Protein 1V05 (pdb70)

Solvent-accessible surface area: 5779 Å² total; per-residue (Å²): 119,176,44,59,56,3,66,100,4,89,24,194,23,107,1,22,70,78,0,75,62,79,96,167,9,36,5,54,0,35,0,39,145,1,19,100,59,122,23,104,30,32,22,109,18,93,163,33,101,25,101,108,68,123,60,95,86,112,31,108,123,41,34,41,0,18,1,22,2,119,51,132,29,88,4,59,0,67,0,69,5,9,142,109,53,2,70,52,17,83,26,156,0,108,1,64

Foldseek 3Di:
DADFALQPKDKDDDLLAEAEAPDKGKIKIQRLPTHDFDKDKAKDDPPFGWDDWDWDDPPSRIIMIITHDHDFDKMWMFIDGHNHTHPCPRGIYGHD

Secondary structure (DSSP, 8-state):
--SB-GGG-EEESGGGTB--TTS-EEEEEE-TTSBS--EEEEEE-SSS--SEEEEEE-STTEEEEEEE-SS-EEEEEEEEETTEEPTTPSEEEEE-

Nearest PDB structures (foldseek):
  1v05-assembly1_A-2  TM=1.011E+00  e=9.852E-21  Homo sapiens
  8pa0-assembly2_A  TM=9.622E-01  e=3.989E-18  Homo sapiens
  3cnk-assembly1_B  TM=9.911E-01  e=1.825E-14  Homo sapiens
  3rgh-assembly2_B  TM=9.440E-01  e=2.805E-10  Homo sapiens
  2dia-assembly1_A  TM=9.187E-01  e=4.747E-09  Homo sapiens

Organism: Homo sapiens (NCBI:txid9606)

InterPro domains:
  IPR001298 Filamin/ABP280 repeat [SM00557] (274-371)
  IPR001298 Filamin/ABP280 repeat [SM00557] (374-471)
  IPR001298 Filamin/ABP280 repeat [SM00557] (473-568)
  IPR001298 Filamin/ABP280 repeat [SM00557] (570-661)
  IPR001298 Filamin/ABP280 repeat [SM00557] (666-761)
  IPR001298 Filamin/ABP280 repeat [SM00557] (763-864)
  IPR001298 Filamin/ABP280 repeat [SM00557] (866-963)
  IPR001298 Filamin/ABP280 repeat [SM00557] (965-1059)
  IPR001298 Filamin/ABP280 repeat [SM00557] (1061-1152)
  IPR001298 Filamin/ABP280 repeat [SM00557] (1154-1247)
  IPR001298 Filamin/ABP280 repeat [SM00557] (1249-1347)
  IPR001298 Filamin/ABP280 repeat [SM00557] (1349-1440)
  IPR001298 Filamin/ABP280 repeat [SM00557] (1442-1536)
  IPR001298 Filamin/ABP280 repeat [SM00557] (1538-1633)
  IPR001298 Filamin/ABP280 repeat [SM00557] (1635-1737)
  IPR001298 Filamin/ABP280 repeat [SM00557] (1776-1857)
  IPR001298 Filamin/ABP280 repeat [SM00557] (1858-1949)
  IPR001298 Filamin/ABP280 repeat [SM00557] (1950-2036)
  IPR001298 Filamin/ABP280 repeat [SM00557] (2040-2131)
  IPR001298 Filamin/ABP280 repeat [SM00557] (2216-2309)

Structure (mmCIF, N/CA/C/O backbone):
data_1V05
#
_entry.id   1V05
#
_cell.length_a   48.099
_cell.length_b   48.099
_cell.length_c   117.485
_cell.angle_alpha   90.00
_cell.angle_beta   90.00
_cell.angle_gamma   120.00
#
_symmetry.space_group_name_H-M   'P 61 2 2'
#
loop_
_entity.id
_entity.type
_entity.pdbx_description
1 polymer 'FILAMIN C'
2 water water
#
loop_
_atom_site.group_PDB
_atom_site.id
_atom_site.type_symbol
_atom_site.label_atom_id
_atom_site.label_alt_id
_atom_site.label_comp_id
_atom_site.label_asym_id
_atom_site.label_entity_id
_atom_site.label_seq_id
_atom_site.pdbx_PDB_ins_code
_atom_site.Cartn_x
_atom_si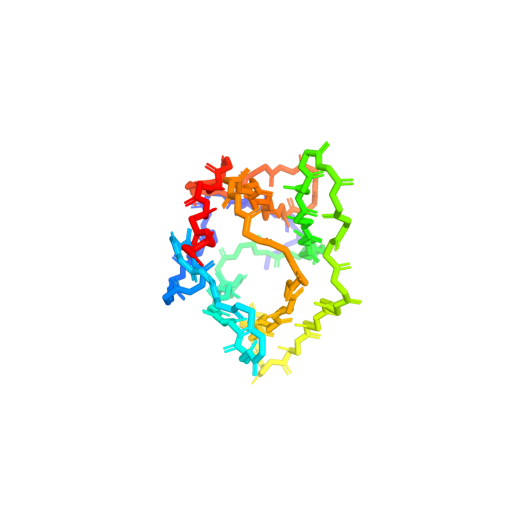te.Cartn_y
_atom_site.Cartn_z
_atom_site.occupancy
_atom_site.B_iso_or_equiv
_atom_site.auth_seq_id
_atom_site.auth_comp_id
_atom_site.auth_asym_id
_atom_site.auth_atom_id
_atom_site.pdbx_PDB_model_num
ATOM 1 N N . ALA A 1 1 ? 44.177 25.555 -11.682 1.00 17.57 -3 ALA A N 1
ATOM 2 C CA . ALA A 1 1 ? 45.580 26.021 -11.577 1.00 17.39 -3 ALA A CA 1
ATOM 3 C C . ALA A 1 1 ? 46.353 25.195 -10.547 1.00 17.39 -3 ALA A C 1
ATOM 4 O O . ALA A 1 1 ? 45.810 24.842 -9.510 1.00 17.64 -3 ALA A O 1
ATOM 6 N N . MET A 1 2 ? 47.620 24.899 -10.849 1.00 16.63 -2 MET A N 1
ATOM 7 C CA . MET A 1 2 ? 48.497 24.095 -9.983 1.00 17.98 -2 MET A CA 1
ATOM 8 C C . MET A 1 2 ? 48.601 24.559 -8.527 1.00 18.86 -2 MET A C 1
ATOM 9 O O . MET A 1 2 ? 48.466 23.774 -7.586 1.00 20.43 -2 MET A O 1
ATOM 14 N N . GLY A 1 3 ? 48.857 25.831 -8.332 1.00 18.24 -1 GLY A N 1
ATOM 15 C CA . GLY A 1 3 ? 49.088 26.324 -6.989 1.00 15.24 -1 GLY A CA 1
ATOM 16 C C . GLY A 1 3 ? 47.809 26.731 -6.292 1.00 15.43 -1 GLY A C 1
ATOM 17 O O . GLY A 1 3 ? 46.773 26.095 -6.439 1.00 16.18 -1 GLY A O 1
ATOM 18 N N . SER A 1 4 ? 47.986 27.800 -5.482 1.00 14.88 2633 SER A N 1
ATOM 19 C CA . SER A 1 4 ? 46.761 28.258 -4.820 1.00 17.30 2633 SER A CA 1
ATOM 20 C C . SER A 1 4 ? 46.889 29.723 -4.462 1.00 17.20 2633 SER A C 1
ATOM 21 O O . SER A 1 4 ? 47.989 30.292 -4.410 1.00 17.67 2633 SER A O 1
ATOM 24 N N . ASP A 1 5 ? 45.748 30.334 -4.187 1.00 16.51 2634 ASP A N 1
ATOM 25 C CA . ASP A 1 5 ? 45.707 31.761 -3.940 1.00 15.78 2634 ASP A CA 1
ATOM 26 C C . ASP A 1 5 ? 44.540 32.067 -3.019 1.00 14.38 2634 ASP A C 1
ATOM 27 O O . ASP A 1 5 ? 43.402 32.227 -3.455 1.00 14.14 2634 ASP A O 1
ATOM 32 N N . ALA A 1 6 ? 44.850 32.133 -1.735 1.00 14.16 2635 ALA A N 1
ATOM 33 C CA . ALA A 1 6 ? 43.825 32.336 -0.717 1.00 13.39 2635 ALA A CA 1
ATOM 34 C C . ALA A 1 6 ? 43.052 33.630 -0.920 1.00 13.69 2635 ALA A C 1
ATOM 35 O O . ALA A 1 6 ? 41.899 33.727 -0.495 1.00 12.62 2635 ALA A O 1
ATOM 37 N N . SER A 1 7 ? 43.669 34.631 -1.531 1.00 14.36 2636 SER A N 1
ATOM 38 C CA . SER A 1 7 ? 43.032 35.933 -1.713 1.00 13.89 2636 SER A CA 1
ATOM 39 C C . SER A 1 7 ? 41.831 35.886 -2.644 1.00 13.16 2636 SER A C 1
ATOM 40 O O . SER A 1 7 ? 41.036 36.831 -2.719 1.00 13.19 2636 SER A O 1
ATOM 43 N N . LYS A 1 8 ? 41.667 34.767 -3.336 1.00 12.47 2637 LYS A N 1
ATOM 44 C CA . LYS A 1 8 ? 40.553 34.615 -4.254 1.00 12.46 2637 LYS A CA 1
ATOM 45 C C . LYS A 1 8 ? 39.385 33.870 -3.650 1.00 11.85 2637 LYS A C 1
ATOM 46 O O . LYS A 1 8 ? 38.352 33.714 -4.300 1.00 13.87 2637 LYS A O 1
ATOM 52 N N . VAL A 1 9 ? 39.529 33.449 -2.404 1.00 11.78 2638 VAL A N 1
ATOM 53 C CA . VAL A 1 9 ? 38.431 32.768 -1.726 1.00 11.43 2638 VAL A CA 1
ATOM 54 C C . VAL A 1 9 ? 37.388 33.791 -1.305 1.00 11.89 2638 VAL A C 1
ATOM 55 O O . VAL A 1 9 ? 37.717 34.862 -0.828 1.00 11.69 2638 VAL A O 1
ATOM 59 N N . VAL A 1 10 ? 36.130 33.480 -1.562 1.00 10.09 2639 VAL A N 1
ATOM 60 C CA . VAL A 1 10 ? 35.009 34.332 -1.213 1.00 11.72 2639 VAL A CA 1
ATOM 61 C C . VAL A 1 10 ? 34.181 33.648 -0.137 1.00 10.91 2639 VAL A C 1
ATOM 62 O O . VAL A 1 10 ? 33.737 32.529 -0.330 1.00 10.56 2639 VAL A O 1
ATOM 66 N N . THR A 1 11 ? 33.956 34.317 0.985 1.00 9.59 2640 THR A N 1
ATOM 67 C CA . THR A 1 11 ? 33.255 33.699 2.111 1.00 9.39 2640 THR A CA 1
ATOM 68 C C . THR A 1 11 ? 32.064 34.588 2.443 1.00 10.49 2640 THR A C 1
ATOM 69 O O . THR A 1 11 ? 32.238 35.806 2.553 1.00 12.52 2640 THR A O 1
ATOM 73 N N . ARG A 1 12 ? 30.877 34.009 2.604 1.00 8.22 2641 ARG A N 1
ATOM 74 C CA . ARG A 1 12 ? 29.677 34.798 2.893 1.00 8.46 2641 ARG A CA 1
ATOM 75 C C . ARG A 1 12 ? 28.661 33.940 3.629 1.00 8.65 2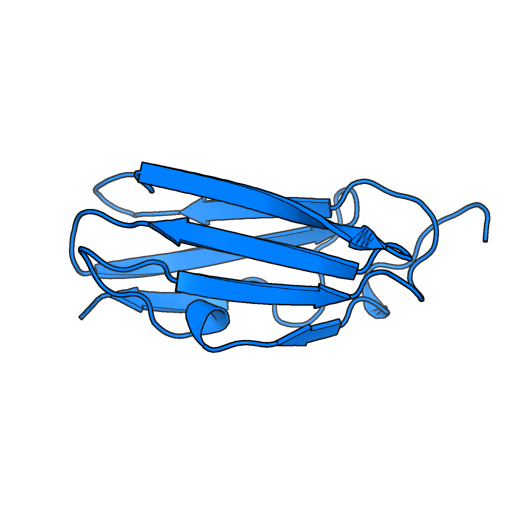641 ARG A C 1
ATOM 76 O O . ARG A 1 12 ? 28.475 32.774 3.321 1.00 9.48 2641 ARG A O 1
ATOM 84 N N . GLY A 1 13 ? 27.980 34.533 4.598 1.00 8.47 2642 GLY A N 1
ATOM 85 C CA . GLY A 1 13 ? 26.817 33.939 5.225 1.00 7.74 2642 GLY A CA 1
ATOM 86 C C . GLY A 1 13 ? 26.632 34.408 6.657 1.00 8.69 2642 GLY A C 1
ATOM 87 O O . GLY A 1 13 ? 27.530 34.986 7.246 1.00 8.72 2642 GLY A O 1
ATOM 88 N N . PRO A 1 14 ? 25.477 34.148 7.228 1.00 8.22 2643 PRO A N 1
ATOM 89 C CA . PRO A 1 14 ? 25.180 34.682 8.555 1.00 8.81 2643 PRO A CA 1
ATOM 90 C C . PRO A 1 14 ? 26.121 34.202 9.665 1.00 7.74 2643 PRO A C 1
ATOM 91 O O . PRO A 1 14 ? 26.415 34.952 10.603 1.00 8.30 2643 PRO A O 1
ATOM 95 N N . GLY A 1 15 ? 26.579 32.968 9.533 1.00 7.93 2644 GLY A N 1
ATOM 96 C CA . GLY A 1 15 ? 27.467 32.352 10.504 1.00 7.60 2644 GLY A CA 1
ATOM 97 C C . GLY A 1 15 ? 28.844 32.979 10.590 1.00 8.73 2644 GLY A C 1
ATOM 98 O O . GLY A 1 15 ? 29.610 32.623 11.476 1.00 8.95 2644 GLY A O 1
ATOM 99 N N . LEU A 1 16 ? 29.175 33.884 9.679 1.00 7.90 2645 LEU A N 1
ATOM 100 C CA . LEU A 1 16 ? 30.401 34.652 9.777 1.00 8.40 2645 LEU A CA 1
ATOM 101 C C . LEU A 1 16 ? 30.341 35.706 10.871 1.00 9.44 2645 LEU A C 1
ATOM 102 O O . LEU A 1 16 ? 31.388 36.209 11.256 1.00 10.49 2645 LEU A O 1
ATOM 107 N N . SER A 1 17 ? 29.163 36.083 11.351 1.00 9.08 2646 SER A N 1
ATOM 108 C CA . SER A 1 17 ? 29.055 37.176 12.315 1.00 9.38 2646 SER A CA 1
ATOM 109 C C . SER A 1 17 ? 28.210 36.858 13.532 1.00 8.51 2646 SER A C 1
ATOM 110 O O . SER A 1 17 ? 28.354 37.490 14.566 1.00 10.15 2646 SER A O 1
ATOM 113 N N . GLN A 1 18 ? 27.347 35.859 13.450 1.00 9.61 2647 GLN A N 1
ATOM 114 C CA . GLN A 1 18 ? 26.488 35.502 14.558 1.00 9.95 2647 GLN A CA 1
ATOM 115 C C . GLN A 1 18 ? 26.187 34.013 14.552 1.00 10.21 2647 GLN A C 1
ATOM 116 O O . GLN A 1 18 ? 26.030 33.389 13.490 1.00 10.57 2647 GLN A O 1
ATOM 122 N N . ALA A 1 19 ? 26.120 33.443 15.731 1.00 9.77 2648 ALA A N 1
ATOM 123 C CA . ALA A 1 19 ? 25.717 32.060 15.867 1.00 8.62 2648 ALA A CA 1
ATOM 124 C C . ALA A 1 19 ? 24.843 31.912 17.099 1.00 9.67 2648 ALA A C 1
ATOM 125 O O . ALA A 1 19 ? 24.971 32.681 18.068 1.00 12.15 2648 ALA A O 1
ATOM 127 N N . PHE A 1 20 ? 23.930 30.954 17.054 1.00 9.06 2649 PHE A N 1
ATOM 128 C CA . PHE A 1 20 ? 22.992 30.735 18.134 1.00 10.02 2649 PHE A CA 1
ATOM 129 C C . PHE A 1 20 ? 23.144 29.362 18.735 1.00 9.87 2649 PHE A C 1
ATOM 130 O O . PHE A 1 20 ? 23.259 28.372 18.009 1.00 10.00 2649 PHE A O 1
ATOM 138 N N . VAL A 1 21 ? 23.113 29.311 20.059 1.00 10.49 2650 VAL A N 1
ATOM 139 C CA . VAL A 1 21 ? 23.025 28.047 20.764 1.00 9.94 2650 VAL A CA 1
ATOM 140 C C . VAL A 1 21 ? 21.745 27.346 20.302 1.00 12.58 2650 VAL A C 1
ATOM 141 O O . VAL A 1 21 ? 20.707 27.980 20.177 1.00 14.16 2650 VAL A O 1
ATOM 145 N N . GLY A 1 22 ? 21.847 26.060 19.958 1.00 13.42 2651 GLY A N 1
ATOM 146 C CA . GLY A 1 22 ? 20.686 25.269 19.565 1.00 15.46 2651 GLY A CA 1
ATOM 147 C C . GLY A 1 22 ? 20.332 25.302 18.086 1.00 16.18 2651 GLY A C 1
ATOM 148 O O . GLY A 1 22 ? 19.353 24.690 17.652 1.00 19.37 2651 GLY A O 1
ATOM 149 N N . GLN A 1 23 ? 21.083 26.050 17.297 1.00 13.91 2652 GLN A N 1
ATOM 150 C CA . GLN A 1 23 ? 20.803 26.165 15.877 1.00 13.78 2652 GLN A CA 1
ATOM 151 C C . GLN A 1 23 ? 22.020 25.771 15.067 1.00 11.96 2652 GLN A C 1
ATOM 152 O O . GLN A 1 23 ? 23.167 25.802 15.543 1.00 11.48 2652 GLN A O 1
ATOM 158 N N . LYS A 1 24 ? 21.767 25.463 13.818 1.00 10.39 2653 LYS A N 1
ATOM 159 C CA . LYS A 1 24 ? 22.819 25.342 12.839 1.00 10.87 2653 LYS A CA 1
ATOM 160 C C . LYS A 1 24 ? 23.201 26.725 12.351 1.00 11.01 2653 LYS A C 1
ATOM 161 O O . LYS A 1 24 ? 22.343 27.514 11.959 1.00 11.84 2653 LYS A O 1
ATOM 167 N N . ASN A 1 25 ? 24.493 27.000 12.315 1.00 9.06 2654 ASN A N 1
ATOM 168 C CA . ASN A 1 25 ? 25.017 28.285 11.882 1.00 7.91 2654 ASN A CA 1
ATOM 169 C C . ASN A 1 25 ? 25.899 28.029 10.683 1.00 8.60 2654 ASN A C 1
ATOM 170 O O . ASN A 1 25 ? 26.752 27.169 10.748 1.00 9.64 2654 ASN A O 1
ATOM 175 N N . SER A 1 26 ? 25.738 28.795 9.619 1.00 8.00 2655 SER A N 1
ATOM 176 C CA . SER A 1 26 ? 26.299 28.418 8.339 1.00 8.54 2655 SER A CA 1
ATOM 177 C C . SER A 1 26 ? 26.842 29.565 7.530 1.00 7.42 2655 SER A C 1
ATOM 178 O O . SER A 1 26 ? 26.478 30.735 7.715 1.00 8.43 2655 SER A O 1
ATOM 181 N N . PHE A 1 27 ? 27.709 29.229 6.591 1.00 7.06 2656 PHE A N 1
ATOM 182 C CA . PHE A 1 27 ? 28.213 30.125 5.601 1.00 8.56 2656 PHE A CA 1
ATOM 183 C C . PHE A 1 27 ? 28.797 29.320 4.466 1.00 8.15 2656 PHE A C 1
ATOM 184 O O . PHE A 1 27 ? 29.008 28.094 4.584 1.00 8.00 2656 PHE A O 1
ATOM 192 N N . THR A 1 28 ? 29.027 29.990 3.354 1.00 8.25 2657 THR A N 1
ATOM 193 C CA . THR A 1 28 ? 29.621 29.390 2.176 1.00 8.37 2657 THR A CA 1
ATOM 194 C C . THR A 1 28 ? 31.037 29.875 1.986 1.00 9.26 2657 THR A C 1
ATOM 195 O O . THR A 1 28 ? 31.332 31.042 2.193 1.00 9.83 2657 THR A O 1
ATOM 199 N N . VAL A 1 29 ? 31.941 28.955 1.658 1.00 8.41 2658 VAL A N 1
ATOM 200 C CA . VAL A 1 29 ? 33.31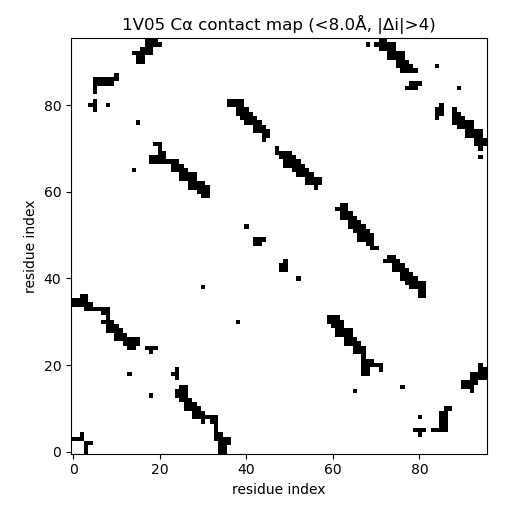5 29.294 1.327 1.00 9.46 2658 VAL A CA 1
ATOM 201 C C . VAL A 1 29 ? 33.565 28.877 -0.111 1.00 9.94 2658 VAL A C 1
ATOM 202 O O . VAL A 1 29 ? 33.654 27.684 -0.408 1.00 11.09 2658 VAL A O 1
ATOM 206 N N . ASP A 1 30 ? 33.655 2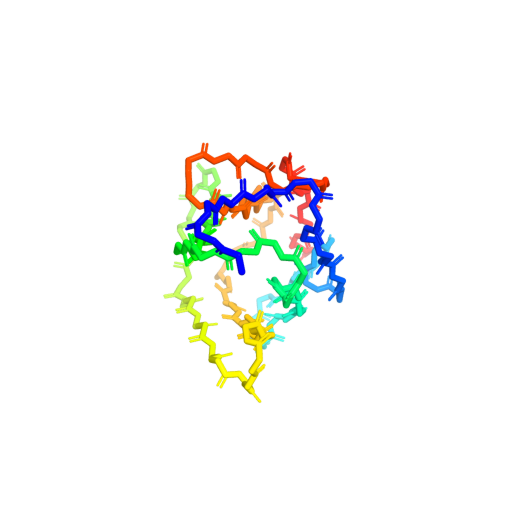9.855 -1.003 1.00 9.61 2659 ASP A N 1
ATOM 207 C CA . ASP A 1 30 ? 33.799 29.595 -2.423 1.00 10.24 2659 ASP A CA 1
ATOM 208 C C . ASP A 1 30 ? 35.273 29.674 -2.768 1.00 9.70 2659 ASP A C 1
ATOM 209 O O . ASP A 1 30 ? 35.874 30.742 -2.783 1.00 10.15 2659 ASP A O 1
ATOM 214 N N . CYS A 1 31 ? 35.865 28.511 -2.988 1.00 10.52 2660 CYS A N 1
ATOM 215 C CA . CYS A 1 31 ? 37.268 28.394 -3.309 1.00 10.58 2660 CYS A CA 1
ATOM 216 C C . CYS A 1 31 ? 37.461 28.068 -4.786 1.00 11.07 2660 CYS A C 1
ATOM 217 O O . CYS A 1 31 ? 38.553 27.708 -5.182 1.00 11.60 2660 CYS A O 1
ATOM 220 N N . SER A 1 32 ? 36.422 28.253 -5.597 1.00 11.74 2661 SER A N 1
ATOM 221 C CA . SER A 1 32 ? 36.464 27.836 -7.002 1.00 12.02 2661 SER A CA 1
ATOM 222 C C . SER A 1 32 ? 37.527 28.547 -7.821 1.00 12.70 2661 SER A C 1
ATOM 223 O O . SER A 1 32 ? 37.997 28.004 -8.827 1.00 13.18 2661 SER A O 1
ATOM 226 N N . LYS A 1 33 ? 37.891 29.758 -7.404 1.00 12.83 2662 LYS A N 1
ATOM 227 C CA . LYS A 1 33 ? 38.881 30.570 -8.129 1.00 14.98 2662 LYS A CA 1
ATOM 228 C C . LYS A 1 33 ? 40.267 30.576 -7.482 1.00 14.42 2662 LYS A C 1
ATOM 229 O O . LYS A 1 33 ? 41.121 31.388 -7.864 1.00 15.72 2662 LYS A O 1
ATOM 235 N N . ALA A 1 34 ? 40.499 29.717 -6.492 1.00 12.43 2663 ALA A N 1
ATOM 236 C CA . ALA A 1 34 ? 41.672 29.823 -5.645 1.00 13.18 2663 ALA A CA 1
ATOM 237 C C . ALA A 1 34 ? 42.713 28.736 -5.839 1.00 14.96 2663 ALA A C 1
ATOM 238 O O . ALA A 1 34 ? 43.664 28.653 -5.073 1.00 15.37 2663 ALA A O 1
ATOM 240 N N . GLY A 1 35 ? 42.538 27.898 -6.859 1.00 15.37 2664 GLY A N 1
ATOM 241 C CA . GLY A 1 35 ? 43.486 26.824 -7.134 1.00 16.57 2664 GLY A CA 1
ATOM 242 C C . GLY A 1 35 ? 43.236 25.564 -6.341 1.00 15.56 2664 GLY A C 1
ATOM 243 O O . GLY A 1 35 ? 42.098 25.202 -6.073 1.00 18.39 2664 GLY A O 1
ATOM 244 N N . THR A 1 36 ? 44.293 24.879 -5.937 1.00 15.93 2665 THR A N 1
ATOM 245 C CA . THR A 1 36 ? 44.166 23.585 -5.296 1.00 15.95 2665 THR A CA 1
ATOM 246 C C . THR A 1 36 ? 44.778 23.601 -3.915 1.00 16.59 2665 THR A C 1
ATOM 247 O O . THR A 1 36 ? 45.960 23.826 -3.757 1.00 16.35 2665 THR A O 1
ATOM 251 N N . ASN A 1 37 ? 43.959 23.398 -2.903 1.00 14.53 2666 ASN A N 1
ATOM 252 C CA . ASN A 1 37 ? 44.436 23.322 -1.549 1.00 15.64 2666 ASN A CA 1
ATOM 253 C C . ASN A 1 37 ? 43.342 22.746 -0.677 1.00 14.68 2666 ASN A C 1
ATOM 254 O O . ASN A 1 37 ? 42.296 22.341 -1.199 1.00 17.35 2666 ASN A O 1
ATOM 259 N N . MET A 1 38 ? 43.617 22.682 0.616 1.00 15.64 2667 MET A N 1
ATOM 260 C CA . MET A 1 38 ? 42.638 22.279 1.618 1.00 16.07 2667 MET A CA 1
ATOM 261 C C . MET A 1 38 ? 42.026 23.538 2.210 1.00 15.42 2667 MET A C 1
ATOM 262 O O . MET A 1 38 ? 42.720 24.513 2.503 1.00 16.35 2667 MET A O 1
ATOM 267 N N . MET A 1 39 ? 40.716 23.508 2.383 1.00 14.00 2668 MET A N 1
ATOM 268 C CA . MET A 1 39 ? 40.044 24.551 3.133 1.00 13.22 2668 MET A CA 1
ATOM 269 C C . MET A 1 39 ? 39.955 24.063 4.571 1.00 14.27 2668 MET A C 1
ATOM 270 O O . MET A 1 39 ? 39.556 22.922 4.809 1.00 16.29 2668 MET A O 1
ATOM 275 N N . MET A 1 40 ? 40.377 24.886 5.517 1.00 13.50 2669 MET A N 1
ATOM 276 C CA . MET A 1 40 ? 40.290 24.573 6.933 1.00 13.69 2669 MET A CA 1
ATOM 277 C C . MET A 1 40 ? 39.482 25.627 7.685 1.00 13.46 2669 MET A C 1
ATOM 278 O O . MET A 1 40 ? 39.650 26.827 7.463 1.00 13.91 2669 MET A O 1
ATOM 283 N N . VAL A 1 41 ? 38.646 25.150 8.593 1.00 12.35 2670 VAL A N 1
ATOM 284 C CA . VAL A 1 41 ? 37.800 25.981 9.436 1.00 12.19 2670 VAL A CA 1
ATOM 285 C C . VAL A 1 41 ? 38.063 25.682 10.892 1.00 12.17 2670 VAL A C 1
ATOM 286 O O . VAL A 1 41 ? 38.131 24.507 11.313 1.00 14.62 2670 VAL A O 1
ATOM 290 N N . GLY A 1 42 ? 38.189 26.728 11.689 1.00 10.17 2671 GLY A N 1
ATOM 291 C CA . GLY A 1 42 ? 38.294 26.578 13.117 1.00 9.84 2671 GLY A CA 1
ATOM 292 C C . GLY A 1 42 ? 37.437 27.604 13.816 1.00 9.82 2671 GLY A C 1
ATOM 293 O O . GLY A 1 42 ? 37.283 28.722 13.349 1.00 10.43 2671 GLY A O 1
ATOM 294 N N . VAL A 1 43 ? 36.867 27.213 14.932 1.00 10.95 2672 VAL A N 1
ATOM 295 C CA . VAL A 1 43 ? 36.076 28.106 15.746 1.00 12.41 2672 VAL A CA 1
ATOM 296 C C . VAL A 1 43 ? 36.674 28.058 17.148 1.00 14.63 2672 VAL A C 1
ATOM 297 O O . VAL A 1 43 ? 36.697 26.992 17.790 1.00 15.59 2672 VAL A O 1
ATOM 301 N N . HIS A 1 44 ? 37.175 29.206 17.590 1.00 14.58 2673 HIS A N 1
ATOM 302 C CA . HIS A 1 44 ? 37.808 29.374 18.881 1.00 13.94 2673 HIS A CA 1
ATOM 303 C C . HIS A 1 44 ? 36.745 29.921 19.820 1.00 13.64 2673 HIS A C 1
ATOM 304 O O . HIS A 1 44 ? 36.235 31.028 19.622 1.00 12.02 2673 HIS A O 1
ATOM 311 N N . GLY A 1 45 ? 36.410 29.121 20.812 1.00 14.55 2674 GLY A N 1
ATOM 312 C CA . GLY A 1 45 ? 35.638 29.576 21.954 1.00 14.64 2674 GLY A CA 1
ATOM 313 C C . GLY A 1 45 ? 36.579 29.814 23.129 1.00 15.61 2674 GLY A C 1
ATOM 314 O O . GLY A 1 45 ? 37.379 28.956 23.455 1.00 16.20 2674 GLY A O 1
ATOM 315 N N . PRO A 1 46 ? 36.532 30.979 23.759 1.00 14.88 2675 PRO A N 1
ATOM 316 C CA . PRO A 1 46 ? 37.483 31.281 24.838 1.00 16.25 2675 PRO A CA 1
ATOM 317 C C . PRO A 1 46 ? 37.250 30.422 26.087 1.00 16.41 2675 PRO A C 1
ATOM 318 O O . PRO A 1 46 ? 38.153 30.272 26.907 1.00 17.12 2675 PRO A O 1
ATOM 322 N N . LYS A 1 47 ? 36.064 29.849 26.212 1.00 17.65 2676 LYS A N 1
ATOM 323 C CA . LYS A 1 47 ? 35.700 29.136 27.431 1.00 18.25 2676 LYS A CA 1
ATOM 324 C C . LYS A 1 47 ? 35.220 27.711 27.180 1.00 19.41 2676 LYS A C 1
ATOM 325 O O . LYS A 1 47 ? 35.563 26.790 27.921 1.00 21.74 2676 LYS A O 1
ATOM 331 N N . THR A 1 48 ? 34.429 27.549 26.128 1.00 19.35 2677 THR A N 1
ATOM 332 C CA . THR A 1 48 ? 33.742 26.316 25.801 1.00 19.07 2677 THR A CA 1
ATOM 333 C C . THR A 1 48 ? 33.899 26.068 24.309 1.00 18.38 2677 THR A C 1
ATOM 334 O O . THR A 1 48 ? 33.624 26.947 23.483 1.00 17.29 2677 THR A O 1
ATOM 338 N N . PRO A 1 49 ? 34.344 24.878 23.934 1.00 17.15 2678 PRO A N 1
ATOM 339 C CA . PRO A 1 49 ? 34.608 24.615 22.530 1.00 16.54 2678 PRO A CA 1
ATOM 340 C C . PRO A 1 49 ? 33.367 24.542 21.672 1.00 16.26 2678 PRO A C 1
ATOM 341 O O . PRO A 1 49 ? 32.260 24.294 22.139 1.00 15.63 2678 PRO A O 1
ATOM 345 N N . CYS A 1 50 ? 33.586 24.716 20.389 1.00 16.06 2679 CYS A N 1
ATOM 346 C CA . CYS A 1 50 ? 32.592 24.501 19.375 1.00 15.99 2679 CYS A CA 1
ATOM 347 C C . CYS A 1 50 ? 32.147 23.008 19.384 1.00 14.81 2679 CYS A C 1
ATOM 348 O O . CYS A 1 50 ? 32.988 22.126 19.462 1.00 16.98 2679 CYS A O 1
ATOM 353 N N . GLU A 1 51 ? 30.863 22.706 19.260 1.00 11.77 2680 GLU A N 1
ATOM 354 C CA . GLU A 1 51 ? 30.360 21.338 19.405 1.00 11.53 2680 GLU A CA 1
ATOM 355 C C . GLU A 1 51 ? 30.517 20.504 18.125 1.00 12.62 2680 GLU A C 1
ATOM 356 O O . GLU A 1 51 ? 31.034 19.385 18.146 1.00 13.69 2680 GLU A O 1
ATOM 362 N N . GLU A 1 52 ? 30.050 21.034 17.011 1.00 10.09 2681 GLU A N 1
ATOM 363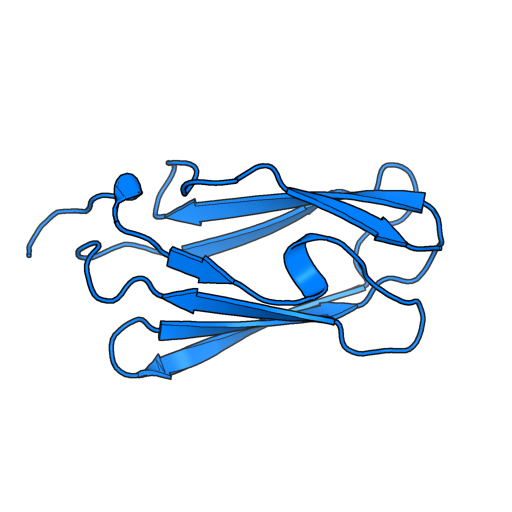 C CA . GLU A 1 52 ? 30.129 20.370 15.716 1.00 9.58 2681 GLU A CA 1
ATOM 364 C C . GLU A 1 52 ? 30.612 21.356 14.691 1.00 11.19 2681 GLU A C 1
ATOM 365 O O . GLU A 1 52 ? 30.195 22.514 14.700 1.00 10.55 2681 GLU A O 1
ATOM 371 N N . VAL A 1 53 ? 31.481 20.914 13.806 1.00 10.40 2682 VAL A N 1
ATOM 372 C CA . VAL A 1 53 ? 31.878 21.660 12.615 1.00 10.50 2682 VAL A CA 1
ATOM 373 C C . VAL A 1 53 ? 31.766 20.699 11.457 1.00 10.72 2682 VAL A C 1
ATOM 374 O O . VAL A 1 53 ? 32.239 19.554 11.509 1.00 10.34 2682 VAL A O 1
ATOM 378 N N . TYR A 1 54 ? 31.094 21.122 10.406 1.00 10.53 2683 TYR A N 1
ATOM 379 C CA . TYR A 1 54 ? 30.795 20.275 9.272 1.00 10.11 2683 TYR A CA 1
ATOM 380 C C . TYR A 1 54 ? 31.037 21.056 8.019 1.00 10.24 2683 TYR A C 1
ATOM 381 O O . TYR A 1 54 ? 30.515 22.170 7.841 1.00 11.51 2683 TYR A O 1
ATOM 390 N N . VAL A 1 55 ? 31.832 20.487 7.128 1.00 9.32 2684 VAL A N 1
ATOM 391 C CA . VAL A 1 55 ? 32.206 21.109 5.876 1.00 8.65 2684 VAL A CA 1
ATOM 392 C C . VAL A 1 55 ? 31.843 20.182 4.756 1.00 9.34 2684 VAL A C 1
ATOM 393 O O . VAL A 1 55 ? 32.328 19.035 4.707 1.00 9.54 2684 VAL A O 1
ATOM 397 N N . LYS A 1 56 ? 30.974 20.647 3.871 1.00 9.27 2685 LYS A N 1
ATOM 398 C CA . LYS A 1 56 ? 30.424 19.861 2.774 1.00 8.79 2685 LYS A CA 1
ATOM 399 C C . LYS A 1 56 ? 30.848 20.475 1.444 1.00 9.20 2685 LYS A C 1
ATOM 400 O O . LYS A 1 56 ? 30.547 21.641 1.172 1.00 8.83 2685 LYS A O 1
ATOM 406 N N . HIS A 1 57 ? 31.508 19.707 0.593 1.00 8.93 2686 HIS A N 1
ATOM 407 C CA . HIS A 1 57 ? 31.806 20.124 -0.757 1.00 7.87 2686 HIS A CA 1
ATOM 408 C C . HIS A 1 57 ? 30.566 20.027 -1.614 1.00 10.27 2686 HIS A C 1
ATOM 409 O O . HIS A 1 57 ? 29.958 18.973 -1.704 1.00 11.82 2686 HIS A O 1
ATOM 416 N N . MET A 1 58 ? 30.199 21.152 -2.216 1.00 9.24 2687 MET A N 1
ATOM 417 C CA . MET A 1 58 ? 29.026 21.309 -3.073 1.00 10.57 2687 MET A CA 1
ATOM 418 C C . MET A 1 58 ? 29.325 21.217 -4.560 1.00 10.92 2687 MET A C 1
ATOM 419 O O . MET A 1 58 ? 28.422 21.341 -5.381 1.00 14.45 2687 MET A O 1
ATOM 424 N N . GLY A 1 59 ? 30.573 21.016 -4.910 1.00 10.32 2688 GLY A N 1
ATOM 425 C CA . GLY A 1 59 ? 31.012 21.056 -6.294 1.00 10.47 2688 GLY A CA 1
ATOM 426 C C . GLY A 1 59 ? 31.883 22.260 -6.550 1.00 10.32 2688 GLY A C 1
ATOM 427 O O . GLY A 1 59 ? 31.708 23.325 -5.965 1.00 10.34 2688 GLY A O 1
ATOM 428 N N . ASN A 1 60 ? 32.865 22.094 -7.437 1.00 10.86 2689 ASN A N 1
ATOM 429 C CA . ASN A 1 60 ? 33.716 23.200 -7.900 1.00 11.55 2689 ASN A CA 1
ATOM 430 C C . ASN A 1 60 ? 34.475 23.934 -6.796 1.00 11.89 2689 ASN A C 1
ATOM 431 O O . ASN A 1 60 ? 34.757 25.137 -6.914 1.00 12.08 2689 ASN A O 1
ATOM 440 N N . ARG A 1 61 ? 34.781 23.228 -5.721 1.00 11.28 2690 ARG A N 1
ATOM 441 C CA . ARG A 1 61 ? 35.459 23.806 -4.567 1.00 12.28 2690 ARG A CA 1
ATOM 442 C C . ARG A 1 61 ? 34.669 24.930 -3.919 1.00 12.64 2690 ARG A C 1
ATOM 443 O O . ARG A 1 61 ? 35.216 25.852 -3.335 1.00 12.22 2690 ARG A O 1
ATOM 451 N N . VAL A 1 62 ? 33.359 24.813 -4.009 1.00 10.61 2691 VAL A N 1
ATOM 452 C CA . VAL A 1 62 ? 32.437 25.622 -3.229 1.00 9.80 2691 VAL A CA 1
ATOM 453 C C . VAL A 1 62 ? 31.991 24.742 -2.072 1.00 9.87 2691 VAL A C 1
ATOM 454 O O . VAL A 1 62 ? 31.516 23.632 -2.282 1.00 9.80 2691 VAL A O 1
ATOM 458 N N . TYR A 1 63 ? 32.144 25.247 -0.855 1.00 9.74 2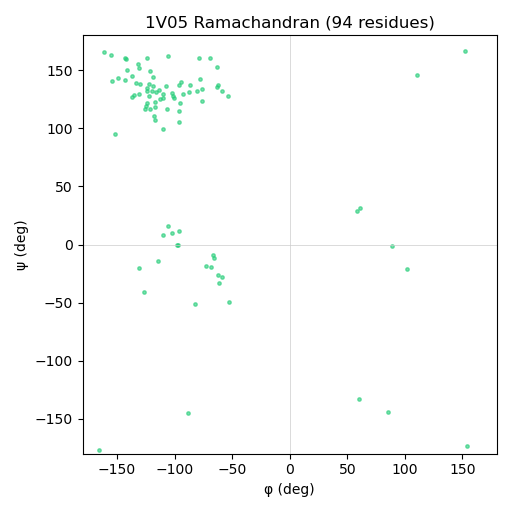692 TYR A N 1
ATOM 459 C CA . TYR A 1 63 ? 31.794 24.510 0.346 1.00 9.49 2692 TYR A CA 1
ATOM 460 C C . TYR A 1 63 ? 30.723 25.173 1.177 1.00 9.57 2692 TYR A C 1
ATOM 461 O O . TYR A 1 63 ? 30.685 26.405 1.279 1.00 10.77 2692 TYR A O 1
ATOM 470 N N . ASN A 1 64 ? 29.878 24.369 1.782 1.00 9.40 2693 ASN A N 1
ATOM 471 C CA . ASN A 1 64 ? 28.996 24.829 2.825 1.00 9.75 2693 ASN A CA 1
ATOM 472 C C . ASN A 1 64 ? 29.546 24.397 4.157 1.00 10.36 2693 ASN A C 1
ATOM 473 O O . ASN A 1 64 ? 29.888 23.228 4.345 1.00 11.22 2693 ASN A O 1
ATOM 478 N N . VAL A 1 65 ? 29.633 25.335 5.087 1.00 8.58 2694 VAL A N 1
ATOM 479 C CA . VAL A 1 65 ? 30.087 25.082 6.432 1.00 7.53 2694 VAL A CA 1
ATOM 480 C C . VAL A 1 65 ? 28.937 25.298 7.395 1.00 7.74 2694 VAL A C 1
ATOM 481 O O . VAL A 1 65 ? 28.259 26.313 7.318 1.00 8.36 2694 VAL A O 1
ATOM 485 N N . THR A 1 66 ? 28.745 24.360 8.308 1.00 7.68 2695 THR A N 1
ATOM 486 C CA . THR A 1 66 ? 27.769 24.485 9.365 1.00 7.69 2695 THR A CA 1
ATOM 487 C C . THR A 1 66 ? 28.441 24.164 10.681 1.00 8.55 2695 THR A C 1
ATOM 488 O O . THR A 1 66 ? 29.238 23.245 10.788 1.00 9.17 2695 THR A O 1
ATOM 492 N N . TYR A 1 67 ? 28.146 24.933 11.702 1.00 8.03 2696 TYR A N 1
ATOM 493 C CA . TYR A 1 67 ? 28.716 24.690 13.014 1.00 8.92 2696 TYR A CA 1
ATOM 494 C C . TYR A 1 67 ? 27.729 24.981 14.121 1.00 8.58 2696 TYR A C 1
ATOM 495 O O . TYR A 1 67 ? 26.726 25.684 13.934 1.00 8.57 2696 TYR A O 1
ATOM 504 N N . THR A 1 68 ? 28.004 24.413 15.290 1.00 8.94 2697 THR A N 1
ATOM 505 C CA . THR A 1 68 ? 27.143 24.603 16.448 1.00 8.84 2697 THR A CA 1
ATOM 506 C C . THR A 1 68 ? 27.970 24.994 17.647 1.00 9.29 2697 THR A C 1
ATOM 507 O O . THR A 1 68 ? 29.153 24.663 17.749 1.00 9.32 2697 THR A O 1
ATOM 511 N N . VAL A 1 69 ? 27.338 25.725 18.550 1.00 9.58 2698 VAL A N 1
ATOM 512 C CA . VAL A 1 69 ? 27.974 26.260 19.740 1.00 9.30 2698 VAL A CA 1
ATOM 513 C C . VAL A 1 69 ? 27.075 25.949 20.935 1.00 9.68 2698 VAL A C 1
ATOM 514 O O . VAL A 1 69 ? 25.859 25.807 20.792 1.00 10.80 2698 VAL A O 1
ATOM 518 N N . LYS A 1 70 ? 27.675 25.887 22.117 1.00 10.38 2699 LYS A N 1
ATOM 519 C CA . LYS A 1 70 ? 26.955 25.488 23.328 1.00 12.12 2699 LYS A CA 1
ATOM 520 C C . LYS A 1 70 ? 26.829 26.578 24.370 1.00 12.05 2699 LYS A C 1
ATOM 521 O O . LYS A 1 70 ? 26.042 26.434 25.297 1.00 14.54 2699 LYS A O 1
ATOM 527 N N . GLU A 1 71 ? 27.587 27.648 24.242 1.00 11.19 2700 GLU A N 1
ATOM 528 C CA . GLU A 1 71 ? 27.642 28.680 25.253 1.00 12.08 2700 GLU A CA 1
ATOM 529 C C . GLU A 1 71 ? 27.754 30.038 24.613 1.00 11.81 2700 GLU A C 1
ATOM 530 O O . GLU A 1 71 ? 28.481 30.227 23.628 1.00 12.53 2700 GLU A O 1
ATOM 536 N N . LYS A 1 72 ? 27.075 31.004 25.205 1.00 11.81 2701 LYS A N 1
ATOM 537 C CA . LYS A 1 72 ? 27.163 32.359 24.755 1.00 11.58 2701 LYS A CA 1
ATOM 538 C C . LYS A 1 72 ? 28.578 32.902 24.915 1.00 9.88 2701 LYS A C 1
ATOM 539 O O . LYS A 1 72 ? 29.342 32.450 25.762 1.00 11.10 2701 LYS A O 1
ATOM 545 N N . GLY A 1 73 ? 28.907 33.864 24.064 1.00 9.65 2702 GLY A N 1
ATOM 546 C CA . GLY A 1 73 ? 30.172 34.537 24.132 1.00 10.74 2702 GLY A CA 1
ATOM 547 C C . GLY A 1 73 ? 30.589 35.091 22.802 1.00 9.65 2702 GLY A C 1
ATOM 548 O O . GLY A 1 73 ? 29.852 35.092 21.814 1.00 10.12 2702 GLY A O 1
ATOM 549 N N . ASP A 1 74 ? 31.806 35.598 22.771 1.00 9.29 2703 ASP A N 1
ATOM 550 C CA . ASP A 1 74 ? 32.368 36.099 21.548 1.00 9.08 2703 ASP A CA 1
ATOM 551 C C . ASP A 1 74 ? 33.416 35.112 21.053 1.00 10.74 2703 ASP A C 1
ATOM 552 O O . ASP A 1 74 ? 34.460 34.908 21.688 1.00 13.36 2703 ASP A O 1
ATOM 557 N N . TYR A 1 75 ? 33.145 34.552 19.887 1.00 8.62 2704 TYR A N 1
ATOM 558 C CA . TYR A 1 75 ? 33.964 33.512 19.303 1.00 8.04 2704 TYR A CA 1
ATOM 559 C C . TYR A 1 75 ? 34.787 34.070 18.153 1.00 8.32 2704 TYR A C 1
ATOM 560 O O . TYR A 1 75 ? 34.479 35.114 17.596 1.00 8.46 2704 TYR A O 1
ATOM 569 N N . ILE A 1 76 ? 35.824 33.347 17.772 1.00 9.42 2705 ILE A N 1
ATOM 570 C CA . ILE A 1 76 ? 36.620 33.733 16.631 1.00 10.53 2705 ILE A CA 1
ATOM 571 C C . ILE A 1 76 ? 36.593 32.598 15.652 1.00 9.73 2705 ILE A C 1
ATOM 572 O O . ILE A 1 76 ? 36.906 31.454 16.009 1.00 10.67 2705 ILE A O 1
ATOM 577 N N . LEU A 1 77 ? 36.253 32.910 14.411 1.00 8.42 2706 LEU A N 1
ATOM 578 C CA . LEU A 1 77 ? 36.156 31.932 13.347 1.00 8.65 2706 LEU A CA 1
ATOM 579 C C . LEU A 1 77 ? 37.307 32.175 12.382 1.00 9.60 2706 LEU A C 1
ATOM 580 O O . LEU A 1 77 ? 37.486 33.293 11.902 1.00 8.69 2706 LEU A O 1
ATOM 585 N N . ILE A 1 78 ? 38.087 31.130 12.114 1.00 9.31 2707 ILE A N 1
ATOM 586 C CA . ILE A 1 78 ? 39.205 31.231 11.206 1.00 10.28 2707 ILE A CA 1
ATOM 587 C C . ILE A 1 78 ? 38.953 30.330 10.014 1.00 9.13 2707 ILE A C 1
ATOM 588 O O . ILE A 1 78 ? 38.539 29.184 10.173 1.00 9.17 2707 ILE A O 1
ATOM 593 N N . VAL A 1 79 ? 39.129 30.868 8.826 1.00 8.62 2708 VAL A N 1
ATOM 594 C CA . VAL A 1 79 ? 39.003 30.118 7.594 1.00 9.11 2708 VAL A CA 1
ATOM 595 C C . VAL A 1 79 ? 40.298 30.277 6.833 1.00 9.32 2708 VAL A C 1
ATOM 596 O O . VAL A 1 79 ? 40.735 31.413 6.563 1.00 9.92 2708 VAL A O 1
ATOM 600 N N . LYS A 1 80 ? 40.938 29.148 6.541 1.00 10.53 2709 LYS A N 1
ATOM 601 C CA . LYS A 1 80 ? 42.211 29.129 5.838 1.00 11.36 2709 LYS A CA 1
ATOM 602 C C . LYS A 1 80 ? 42.129 28.326 4.556 1.00 10.62 2709 LYS A C 1
ATOM 603 O O . LYS A 1 80 ? 41.386 27.349 4.435 1.00 10.86 2709 LYS A O 1
ATOM 609 N N . TRP A 1 81 ? 42.921 28.739 3.593 1.00 12.32 2710 TRP A N 1
ATOM 610 C CA . TRP A 1 81 ? 43.103 27.988 2.360 1.00 12.37 2710 TRP A CA 1
ATOM 611 C C . TRP A 1 81 ? 44.578 27.639 2.368 1.00 14.42 2710 TRP A C 1
ATOM 612 O O . TRP A 1 81 ? 45.442 28.512 2.280 1.00 14.78 2710 TRP A O 1
ATOM 623 N N . GLY A 1 82 ? 44.866 26.357 2.555 1.00 15.15 2711 GLY A N 1
ATOM 624 C CA . GLY A 1 82 ? 46.197 25.980 2.992 1.00 16.31 2711 GLY A CA 1
ATOM 625 C C . GLY A 1 82 ? 46.492 26.623 4.336 1.00 18.47 2711 GLY A C 1
ATOM 626 O O . GLY A 1 82 ? 45.666 26.553 5.247 1.00 19.10 2711 GLY A O 1
ATOM 627 N N . ASP A 1 83 ? 47.671 27.229 4.475 1.00 20.62 2712 ASP A N 1
ATOM 628 C CA . ASP A 1 83 ? 48.054 27.867 5.731 1.00 23.10 2712 ASP A CA 1
ATOM 629 C C . ASP A 1 83 ? 47.769 29.359 5.699 1.00 22.17 2712 ASP A C 1
ATOM 630 O O . ASP A 1 83 ? 48.197 30.089 6.589 1.00 23.41 2712 ASP A O 1
ATOM 635 N N . GLU A 1 84 ? 47.029 29.806 4.687 1.00 20.21 2713 GLU A N 1
ATOM 636 C CA . GLU A 1 84 ? 46.829 31.229 4.469 1.00 19.03 2713 GLU A CA 1
ATOM 637 C C . GLU A 1 84 ? 45.39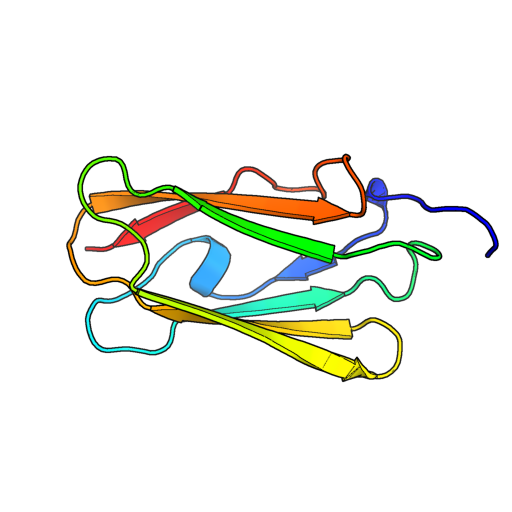1 31.637 4.784 1.00 15.77 2713 GLU A C 1
ATOM 638 O O . GLU A 1 84 ? 44.429 31.041 4.290 1.00 13.96 2713 GLU A O 1
ATOM 644 N N . SER A 1 85 ? 45.255 32.676 5.595 1.00 15.79 2714 SER A N 1
ATOM 645 C CA . SER A 1 85 ? 43.944 33.221 5.940 1.00 14.84 2714 SER A CA 1
ATOM 646 C C . SER A 1 85 ? 43.262 33.753 4.699 1.00 13.07 2714 SER A C 1
ATOM 647 O O . SER A 1 85 ? 43.875 34.435 3.888 1.00 14.94 2714 SER A O 1
ATOM 650 N N . VAL A 1 86 ? 41.980 33.437 4.544 1.00 11.06 2715 VAL A N 1
ATOM 651 C CA . VAL A 1 86 ? 41.184 33.967 3.443 1.00 11.09 2715 VAL A CA 1
ATOM 652 C C . VAL A 1 86 ? 40.770 35.392 3.803 1.00 11.40 2715 VAL A C 1
ATOM 653 O O . VAL A 1 86 ? 40.789 35.750 4.983 1.00 10.88 2715 VAL A O 1
ATOM 657 N N . PRO A 1 87 ? 40.394 36.203 2.814 1.00 11.35 2716 PRO A N 1
ATOM 658 C CA . PRO A 1 87 ? 39.913 37.559 3.111 1.00 11.59 2716 PRO A CA 1
ATOM 659 C C . PRO A 1 87 ? 38.778 37.562 4.126 1.00 11.28 2716 PRO A C 1
ATOM 660 O O . PRO A 1 87 ? 37.801 36.820 4.006 1.00 11.31 2716 PRO A O 1
ATOM 664 N N . GLY A 1 88 ? 38.948 38.369 5.164 1.00 11.52 2717 GLY A N 1
ATOM 665 C CA . GLY A 1 88 ? 37.942 38.447 6.203 1.00 10.78 2717 GLY A CA 1
ATOM 666 C C . GLY A 1 88 ? 38.259 37.679 7.463 1.00 10.23 2717 GLY A C 1
ATOM 667 O O . GLY A 1 88 ? 37.732 37.960 8.527 1.00 11.54 2717 GLY A O 1
ATOM 668 N N . SER A 1 89 ? 39.148 36.704 7.373 1.00 9.74 2718 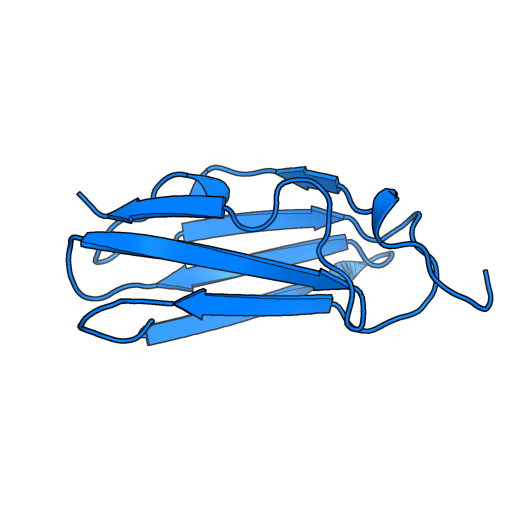SER A N 1
ATOM 669 C CA . SER A 1 89 ? 39.510 35.917 8.533 1.00 8.90 2718 SER A CA 1
ATOM 670 C C . SER A 1 89 ? 40.629 36.609 9.278 1.00 9.80 2718 SER A C 1
ATOM 671 O O . SER A 1 89 ? 41.584 37.063 8.636 1.00 12.27 2718 SER A O 1
ATOM 674 N N . PRO A 1 90 ? 40.587 36.665 10.611 1.00 9.40 2719 PRO A N 1
ATOM 675 C CA . PRO A 1 90 ? 39.550 36.071 11.460 1.00 9.00 2719 PRO A CA 1
ATOM 676 C C . PRO A 1 90 ? 38.253 36.829 11.536 1.00 9.06 2719 PRO A C 1
ATOM 677 O O . PRO A 1 90 ? 38.221 38.070 11.572 1.00 9.72 2719 PRO A O 1
ATOM 681 N N . PHE A 1 91 ? 37.178 36.048 11.581 1.00 8.08 2720 PHE A N 1
ATOM 682 C CA . PHE A 1 91 ? 35.831 36.570 11.723 1.00 8.31 2720 PHE A CA 1
ATOM 683 C C . PHE A 1 91 ? 35.437 36.566 13.184 1.00 8.67 2720 PHE A C 1
ATOM 684 O O . PHE A 1 91 ? 35.695 35.621 13.926 1.00 10.26 2720 PHE A O 1
ATOM 692 N N . LYS A 1 92 ? 34.762 37.628 13.598 1.00 10.73 2721 LYS A N 1
ATOM 693 C CA . LYS A 1 92 ? 34.230 37.755 14.950 1.00 9.62 2721 LYS A CA 1
ATOM 694 C C . LYS A 1 92 ? 32.782 37.307 14.962 1.00 10.48 2721 LYS A C 1
ATOM 695 O O . LYS A 1 92 ? 31.929 37.880 14.286 1.00 12.83 2721 LYS A O 1
ATOM 701 N N . VAL A 1 93 ? 32.486 36.321 15.778 1.00 9.13 2722 VAL A N 1
ATOM 702 C CA . VAL A 1 93 ? 31.148 35.749 15.809 1.00 8.75 2722 VAL A CA 1
ATOM 703 C C . VAL A 1 93 ? 30.552 35.973 17.176 1.00 8.91 2722 VAL A C 1
ATOM 704 O O . VAL A 1 93 ? 31.067 35.475 18.170 1.00 9.97 2722 VAL A O 1
ATOM 708 N N . LYS A 1 94 ? 29.443 36.702 17.251 1.00 9.11 2723 LYS A N 1
ATOM 709 C CA . LYS A 1 94 ? 28.746 36.809 18.509 1.00 9.13 2723 LYS A CA 1
ATOM 710 C C . LYS A 1 94 ? 27.759 35.690 18.697 1.00 9.31 2723 LYS A C 1
ATOM 711 O O . LYS A 1 94 ? 26.963 35.404 17.811 1.00 10.14 2723 LYS A O 1
ATOM 717 N N . VAL A 1 95 ? 27.807 35.065 19.857 1.00 8.25 2724 VAL A N 1
ATOM 718 C CA . VAL A 1 95 ? 26.808 34.106 20.279 1.00 8.65 2724 VAL A CA 1
ATOM 719 C C . VAL A 1 95 ? 26.056 34.786 21.415 1.00 9.78 2724 VAL A C 1
ATOM 720 O O . VAL A 1 95 ? 26.535 34.819 22.546 1.00 10.37 2724 VAL A O 1
ATOM 724 N N . PRO A 1 96 ? 24.887 35.352 21.117 1.00 11.56 2725 PRO A N 1
ATOM 725 C CA . PRO A 1 96 ? 24.154 36.141 22.111 1.00 13.58 2725 PRO A CA 1
ATOM 726 C C . PRO A 1 96 ? 23.484 35.262 23.146 1.00 15.73 2725 PRO A C 1
ATOM 727 O O . PRO A 1 96 ? 23.232 34.084 22.876 1.00 17.11 2725 PRO A O 1
#

GO terms:
  GO:0008092 cytoskeletal protein binding (F, IPI)
  GO:0042802 identical protein binding (F, IPI)
  GO:0005515 protein binding (F, IPI)
  GO:0005737 cytoplasm (C, IDA)
  GO:0045214 sarcomere organization (P, IMP)
  GO:0005829 cytosol (C, TAS)
  GO:0042383 sarcolemma (C, IDA)
  GO:0043034 costamere (C, TAS)
  GO:0030506 ankyrin binding (F, IPI)
  GO:0005829 cytosol (C, IDA)
  GO:0005925 focal adhesion (C, HDA)

CATH classification: 2.60.40.10

Radius of gyration: 13.06 Å; Cα contacts (8 Å, |Δi|>4): 252; chains: 1; bounding box: 28×19×39 Å

B-factor: mean 14.2, std 5.54, range [5.95, 40.65]

Sequence (96 aa):
AMGSDASKVVTRGPGLSQAFVGQKNSFTVDCSKAGTNMMMVGVHGPKTPCEEVYVKHMGNRVYNVTYTVKEKGDYILIVKWGDESVPGSPFKVKVP